Protein AF-A0A1R4AC16-F1 (afdb_monomer_lite)

Organism: Babesia microti (strain RI) (NCBI:txid1133968)

Radius of gyration: 24.35 Å; chains: 1; bounding box: 47×41×76 Å

Sequence (115 aa):
MYLAIIRAKTTPKLVESLAKFRECVSKLRVGRAKQRYAGWPPKDAIYIAKNNFGPLDRTMFVINRILPTGVTREPTLVICCGNTPVLMFNRHQFESFLSHLPWIKTQLSNQYKLI

Secondary structure (DSSP, 8-state):
--SSSS----PPPHHHHHHHHHHHHHHHHTSSS--SSTTSS-TT-EES-SS-SGGG---EEEEEEEPTTSS-EEEEEEEE-TTS-EEEEEHHHHHHHHHHHHHHHHHHHHHHTT-

Structure (mmCIF, N/CA/C/O backbone):
data_AF-A0A1R4AC16-F1
#
_entry.id   AF-A0A1R4AC16-F1
#
loop_
_atom_site.group_PDB
_atom_site.id
_atom_site.type_symbol
_atom_site.label_atom_id
_atom_site.label_alt_id
_atom_site.label_comp_id
_atom_site.label_asym_id
_atom_site.label_entity_id
_atom_site.label_seq_id
_atom_site.pdbx_PDB_ins_code
_atom_site.Cartn_x
_atom_site.Cartn_y
_atom_site.Cartn_z
_atom_site.occupancy
_atom_site.B_iso_or_equiv
_atom_site.auth_seq_id
_atom_site.auth_comp_id
_atom_site.auth_asym_id
_atom_site.auth_atom_id
_atom_site.pdbx_PDB_model_num
ATOM 1 N N . MET A 1 1 ? 5.978 25.521 -60.642 1.00 44.25 1 MET A N 1
ATOM 2 C CA . MET A 1 1 ? 5.592 25.726 -59.226 1.00 44.25 1 MET A CA 1
ATOM 3 C C . MET A 1 1 ? 4.060 25.756 -59.085 1.00 44.25 1 MET A C 1
ATOM 5 O O . MET A 1 1 ? 3.515 26.729 -58.601 1.00 44.25 1 MET A O 1
ATOM 9 N N . TYR A 1 2 ? 3.342 24.717 -59.540 1.00 37.94 2 TYR A N 1
ATOM 10 C CA . TYR A 1 2 ? 1.860 24.696 -59.525 1.00 37.94 2 TYR A CA 1
ATOM 11 C C . TYR A 1 2 ? 1.253 23.390 -58.978 1.00 37.94 2 TYR A C 1
ATOM 13 O O . TYR A 1 2 ? 0.040 23.244 -58.929 1.00 37.94 2 TYR A O 1
ATOM 21 N N . LEU A 1 3 ? 2.079 22.452 -58.497 1.00 44.53 3 LEU A N 1
ATOM 22 C CA . LEU A 1 3 ? 1.610 21.179 -57.924 1.00 44.53 3 LEU A CA 1
ATOM 23 C C . LEU A 1 3 ? 1.538 21.180 -56.385 1.00 44.53 3 LEU A C 1
ATOM 25 O O . LEU A 1 3 ? 1.119 20.194 -55.789 1.00 44.53 3 LEU A O 1
ATOM 29 N N . ALA A 1 4 ? 1.913 22.282 -55.726 1.00 48.75 4 ALA A N 1
ATOM 30 C CA . ALA A 1 4 ? 1.980 22.352 -54.263 1.00 48.75 4 ALA A CA 1
ATOM 31 C C . ALA A 1 4 ? 0.682 22.838 -53.582 1.00 48.75 4 ALA A C 1
ATOM 33 O O . ALA A 1 4 ? 0.574 22.741 -52.364 1.00 48.75 4 ALA A O 1
ATOM 34 N N . ILE A 1 5 ? -0.307 23.337 -54.336 1.00 47.69 5 ILE A N 1
ATOM 35 C CA . ILE A 1 5 ? -1.506 23.985 -53.760 1.00 47.69 5 ILE A CA 1
ATOM 36 C C . ILE A 1 5 ? -2.749 23.066 -53.775 1.00 47.69 5 ILE A C 1
ATOM 38 O O . ILE A 1 5 ? -3.678 23.270 -52.999 1.00 47.69 5 ILE A O 1
ATOM 42 N N . ILE A 1 6 ? -2.746 21.957 -54.527 1.00 45.28 6 ILE A N 1
ATOM 43 C CA . ILE A 1 6 ? -3.892 21.018 -54.619 1.00 45.28 6 ILE A CA 1
ATOM 44 C C . ILE A 1 6 ? -3.852 19.936 -53.514 1.00 45.28 6 ILE A C 1
ATOM 46 O O . ILE A 1 6 ? -4.303 18.808 -53.675 1.00 45.28 6 ILE A O 1
ATOM 50 N N . ARG A 1 7 ? -3.300 20.266 -52.345 1.00 45.38 7 ARG A N 1
ATOM 51 C CA . ARG A 1 7 ? -3.520 19.510 -51.099 1.00 45.38 7 ARG A CA 1
ATOM 52 C C . ARG A 1 7 ? -4.215 20.402 -50.080 1.00 45.38 7 ARG A C 1
ATOM 54 O O . ARG A 1 7 ? -3.826 20.465 -48.914 1.00 45.38 7 ARG A O 1
ATOM 61 N N . ALA A 1 8 ? -5.250 21.105 -50.540 1.00 44.53 8 ALA A N 1
ATOM 62 C CA . ALA A 1 8 ? -6.246 21.693 -49.665 1.00 44.53 8 ALA A CA 1
ATOM 63 C C . ALA A 1 8 ? -6.800 20.568 -48.780 1.00 44.53 8 ALA A C 1
ATOM 65 O O . ALA A 1 8 ? -7.514 19.677 -49.235 1.00 44.53 8 ALA A O 1
ATOM 66 N N . LYS A 1 9 ? -6.361 20.580 -47.520 1.00 52.53 9 LYS A N 1
ATOM 67 C CA . LYS A 1 9 ? -6.827 19.727 -46.433 1.00 52.53 9 LYS A CA 1
ATOM 68 C C . LYS A 1 9 ? -8.354 19.773 -46.407 1.00 52.53 9 LYS A C 1
ATOM 70 O O . LYS A 1 9 ? -8.926 20.741 -45.918 1.00 52.53 9 LYS A O 1
ATOM 75 N N . THR A 1 10 ? -9.011 18.727 -46.892 1.00 53.97 10 THR A N 1
ATOM 76 C CA . THR A 1 10 ? -10.405 18.455 -46.548 1.00 53.97 10 THR A CA 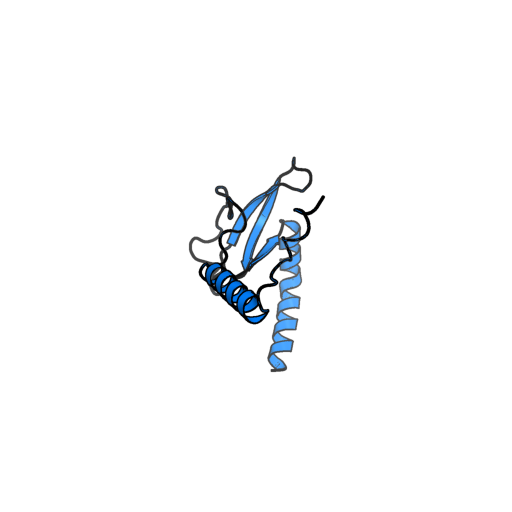1
ATOM 77 C C . THR A 1 10 ? -10.442 18.171 -45.053 1.00 53.97 10 THR A C 1
ATOM 79 O O . THR A 1 10 ? -10.075 17.085 -44.603 1.00 53.97 10 THR A O 1
ATOM 82 N N . THR A 1 11 ? -10.796 19.183 -44.268 1.00 59.12 11 THR A N 1
ATOM 83 C CA . THR A 1 11 ? -11.091 19.041 -42.848 1.00 59.12 11 THR A CA 1
ATOM 84 C C . THR A 1 11 ? -12.274 18.079 -42.711 1.00 59.12 11 THR A C 1
ATOM 86 O O . THR A 1 11 ? -13.349 18.371 -43.240 1.00 59.12 11 THR A O 1
ATOM 89 N N . PRO A 1 12 ? -12.119 16.916 -42.052 1.00 62.47 12 PRO A N 1
ATOM 90 C CA . PRO A 1 12 ? -13.263 16.054 -41.780 1.00 62.47 12 PRO A CA 1
ATOM 91 C C . PRO A 1 12 ? -14.285 16.844 -40.960 1.00 62.47 12 PRO A C 1
ATOM 93 O O . PRO A 1 12 ? -13.913 17.537 -40.006 1.00 62.47 12 PRO A O 1
ATOM 96 N N . LYS A 1 13 ? -15.571 16.766 -41.335 1.00 73.38 13 LYS A N 1
ATOM 97 C CA . LYS A 1 13 ? -16.651 17.450 -40.609 1.00 73.38 13 LYS A CA 1
ATOM 98 C C . LYS A 1 13 ? -16.553 17.060 -39.133 1.00 73.38 13 LYS A C 1
ATOM 100 O O . LYS A 1 13 ? -16.342 15.892 -38.813 1.00 73.38 13 LYS A O 1
ATOM 105 N N . LEU A 1 14 ? -16.692 18.029 -38.226 1.00 72.62 14 LEU A N 1
ATOM 106 C CA . LEU A 1 14 ? -16.508 17.848 -36.776 1.00 72.62 14 LEU A CA 1
ATOM 107 C C . LEU A 1 14 ? -17.224 16.598 -36.232 1.00 72.62 14 LEU A C 1
ATOM 109 O O . LEU A 1 14 ? -16.681 15.885 -35.394 1.00 72.62 14 LEU A O 1
ATOM 113 N N . VAL A 1 15 ? -18.409 16.300 -36.768 1.00 77.38 15 VAL A N 1
ATOM 114 C CA . VAL A 1 15 ? -19.217 15.123 -36.429 1.00 77.38 15 VAL A CA 1
ATOM 115 C C . VAL A 1 15 ? -18.486 13.806 -36.717 1.00 77.38 15 VAL A C 1
ATOM 117 O O . VAL A 1 15 ? -18.481 12.918 -35.869 1.00 77.38 15 VAL A O 1
ATOM 120 N N . GLU A 1 16 ? -17.811 13.686 -37.860 1.00 81.88 16 GLU A N 1
ATOM 121 C CA . GLU A 1 16 ? -17.037 12.492 -38.228 1.00 81.88 16 GLU A CA 1
ATOM 122 C C . GLU A 1 16 ? -15.797 12.337 -37.347 1.00 81.88 16 GLU A C 1
ATOM 124 O O . GLU A 1 16 ? -15.469 11.233 -36.910 1.00 81.88 16 GLU A O 1
ATOM 129 N N . SER A 1 17 ? -15.132 13.451 -37.032 1.00 81.56 17 SER A N 1
ATOM 130 C CA . SER A 1 17 ? -13.988 13.464 -36.114 1.00 81.56 17 SER A CA 1
ATOM 131 C C . SER A 1 17 ? -14.398 13.053 -34.697 1.00 81.56 17 SER A C 1
ATOM 133 O O . SER A 1 17 ? -13.709 12.259 -34.059 1.00 81.56 17 SER A O 1
ATOM 135 N N . LEU A 1 18 ? -15.551 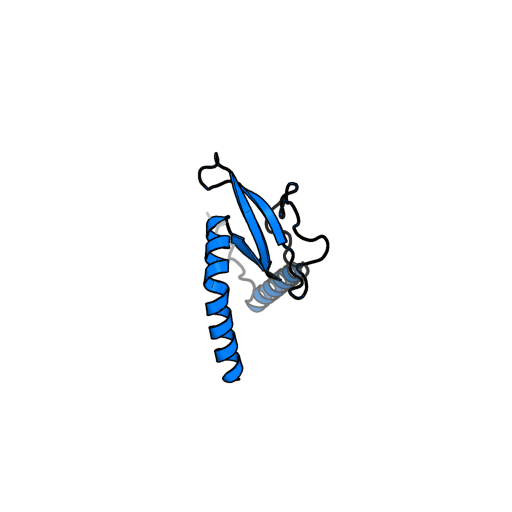13.530 -34.218 1.00 80.19 18 LEU A N 1
ATOM 136 C CA . LEU A 1 18 ? -16.104 13.160 -32.915 1.00 80.19 18 LEU A CA 1
ATOM 137 C C . LEU A 1 18 ? -16.582 11.704 -32.880 1.00 80.19 18 LEU A C 1
ATOM 139 O O . LEU A 1 18 ? -16.389 11.033 -31.867 1.00 80.19 18 LEU A O 1
ATOM 143 N N . ALA A 1 19 ? -17.163 11.195 -33.968 1.00 84.50 19 ALA A N 1
ATOM 144 C CA . ALA A 1 19 ? -17.552 9.792 -34.084 1.00 84.50 19 ALA A CA 1
ATOM 145 C C . ALA A 1 19 ? -16.324 8.870 -34.034 1.00 84.50 19 ALA A C 1
ATOM 147 O O . ALA A 1 19 ? -16.284 7.957 -33.209 1.00 84.50 19 ALA A O 1
ATOM 148 N N . LYS A 1 20 ? -15.276 9.179 -34.813 1.00 82.50 20 LYS A N 1
ATOM 149 C CA . LYS A 1 20 ? -13.989 8.463 -34.763 1.00 82.50 20 LYS A CA 1
ATOM 150 C C . LYS A 1 20 ? -13.346 8.537 -33.382 1.00 82.50 20 LYS A C 1
ATOM 152 O O . LYS A 1 20 ? -12.847 7.534 -32.885 1.00 82.50 20 LYS A O 1
ATOM 157 N N . PHE A 1 21 ? -13.385 9.697 -32.728 1.00 79.00 21 PHE A N 1
ATOM 158 C CA . PHE A 1 21 ? -12.872 9.837 -31.368 1.00 79.00 21 PHE A CA 1
ATOM 159 C C . PHE A 1 21 ? -13.635 8.949 -30.379 1.00 79.00 21 PHE A C 1
ATOM 161 O O . PHE A 1 21 ? -13.014 8.224 -29.605 1.00 79.00 21 PHE A O 1
ATOM 168 N N . ARG A 1 22 ? -14.974 8.947 -30.427 1.00 80.94 22 ARG A N 1
ATOM 169 C CA . ARG A 1 22 ? -15.811 8.089 -29.572 1.00 80.94 22 ARG A CA 1
ATOM 170 C C . ARG A 1 22 ? -15.547 6.606 -29.812 1.00 80.94 22 ARG A C 1
ATOM 172 O O . ARG A 1 22 ? -15.484 5.855 -28.845 1.00 80.94 22 ARG A O 1
ATOM 179 N N . GLU A 1 23 ? -15.347 6.204 -31.062 1.00 83.31 23 GLU A N 1
ATOM 180 C CA . GLU A 1 23 ? -14.994 4.832 -31.434 1.00 83.31 23 GLU A CA 1
ATOM 181 C C . GLU A 1 23 ? -13.593 4.437 -30.929 1.00 83.31 23 GLU A C 1
ATOM 183 O O . GLU A 1 23 ? -13.401 3.356 -30.375 1.00 83.31 23 GLU A O 1
ATOM 188 N N . CYS A 1 24 ? -12.602 5.325 -31.044 1.00 73.94 24 CYS A N 1
ATOM 189 C CA . CYS A 1 24 ? -11.273 5.104 -30.474 1.00 73.94 24 CYS A CA 1
ATOM 190 C C . CYS A 1 24 ? -11.329 4.994 -28.942 1.00 73.94 24 CYS A C 1
ATOM 192 O O . CYS A 1 24 ? -10.734 4.087 -28.361 1.00 73.94 24 CYS A O 1
ATOM 194 N N . VAL A 1 25 ? -12.076 5.878 -28.275 1.00 69.50 25 VAL A N 1
ATOM 195 C CA . VAL A 1 25 ? -12.250 5.852 -26.815 1.00 69.50 25 VAL A CA 1
ATOM 196 C C . VAL A 1 25 ? -13.019 4.609 -26.363 1.00 69.50 25 VAL A C 1
ATOM 198 O O . VAL A 1 25 ? -12.667 4.030 -25.335 1.00 69.50 25 VAL A O 1
ATOM 201 N N . SER A 1 26 ? -14.030 4.155 -27.110 1.00 65.38 26 SER A N 1
ATOM 202 C CA . SER A 1 26 ? -14.771 2.938 -26.766 1.00 65.38 26 SER A CA 1
ATOM 203 C C . SER A 1 26 ? -13.882 1.699 -26.874 1.00 65.38 26 SER A C 1
ATOM 205 O O . SER A 1 26 ? -13.875 0.900 -25.942 1.00 65.38 26 SER A O 1
ATOM 207 N N . LYS A 1 27 ? -13.034 1.600 -27.909 1.00 64.19 27 LYS A N 1
ATOM 208 C CA . LYS A 1 27 ? -12.015 0.540 -28.056 1.00 64.19 27 LYS A CA 1
ATOM 209 C C . LYS A 1 27 ? -10.946 0.576 -26.955 1.00 64.19 27 LYS A C 1
ATOM 211 O O . LYS A 1 27 ? -10.473 -0.476 -26.531 1.00 64.19 27 LYS A O 1
ATOM 216 N N . LEU A 1 28 ? -10.591 1.760 -26.447 1.00 57.62 28 LEU A N 1
ATOM 217 C CA . LEU A 1 28 ? -9.671 1.918 -25.310 1.00 57.62 28 LEU A CA 1
ATOM 218 C C . LEU A 1 28 ? -10.310 1.546 -23.958 1.00 57.62 28 LEU A C 1
ATOM 220 O O . LEU A 1 28 ? -9.601 1.112 -23.052 1.00 57.62 28 LEU A O 1
ATOM 224 N N . ARG A 1 29 ? -11.636 1.689 -23.812 1.00 47.91 29 ARG A N 1
ATOM 225 C CA . ARG A 1 29 ? -12.375 1.429 -22.560 1.00 47.91 29 ARG A CA 1
ATOM 226 C C . ARG A 1 29 ? -12.662 -0.051 -22.270 1.00 47.91 29 ARG A C 1
ATOM 228 O O . ARG A 1 29 ? -13.030 -0.359 -21.142 1.00 47.91 29 ARG A O 1
ATOM 235 N N . VAL A 1 30 ? -12.471 -0.968 -23.224 1.00 47.50 30 VAL A N 1
ATOM 236 C CA . VAL A 1 30 ? -12.792 -2.408 -23.040 1.00 47.50 30 VAL A CA 1
ATOM 237 C C . VAL A 1 30 ? -11.746 -3.164 -22.198 1.00 47.50 30 VAL A C 1
AT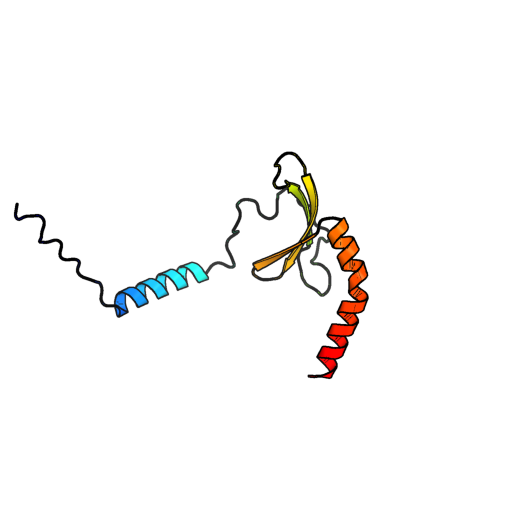OM 239 O O . VAL A 1 30 ? -11.963 -4.302 -21.798 1.00 47.50 30 VAL A O 1
ATOM 242 N N . GLY A 1 31 ? -10.615 -2.545 -21.856 1.00 44.62 31 GLY A N 1
ATOM 243 C CA . GLY A 1 31 ? -9.644 -3.133 -20.936 1.00 44.62 31 GLY A CA 1
ATOM 244 C C . GLY A 1 31 ? -9.671 -2.427 -19.589 1.00 44.62 31 GLY A C 1
ATOM 245 O O . GLY A 1 31 ? -9.210 -1.290 -19.507 1.00 44.62 31 GLY A O 1
ATOM 246 N N . ARG A 1 32 ? -10.125 -3.110 -18.525 1.00 46.56 32 ARG A N 1
ATOM 247 C CA . ARG A 1 32 ? -9.705 -2.813 -17.139 1.00 46.56 32 ARG A CA 1
ATOM 248 C C . ARG A 1 32 ? -8.228 -2.441 -17.184 1.00 46.56 32 ARG A C 1
ATOM 250 O O . ARG A 1 32 ? -7.465 -3.249 -17.706 1.00 46.56 32 ARG A O 1
ATOM 257 N N . ALA A 1 33 ? -7.889 -1.222 -16.756 1.00 43.28 33 ALA A N 1
ATOM 258 C CA . ALA A 1 33 ? -6.562 -0.608 -16.814 1.00 43.28 33 ALA A CA 1
ATOM 259 C C . ALA A 1 33 ? -5.450 -1.614 -17.169 1.00 43.28 33 ALA A C 1
ATOM 261 O O . ALA A 1 33 ? -4.914 -2.291 -16.292 1.00 43.28 33 ALA A O 1
ATOM 262 N N . LYS A 1 34 ? -5.159 -1.762 -18.474 1.00 42.84 34 LYS A N 1
ATOM 263 C CA . LYS A 1 34 ? -4.039 -2.588 -18.943 1.00 42.84 34 LYS A CA 1
ATOM 264 C C . LYS A 1 34 ? -2.808 -2.164 -18.148 1.00 42.84 34 LYS A C 1
ATOM 266 O O . LYS A 1 34 ? -2.591 -0.959 -18.006 1.00 42.84 34 LYS A O 1
ATOM 271 N N . GLN A 1 35 ? -2.074 -3.141 -17.604 1.00 44.91 35 GLN A N 1
ATOM 272 C CA . GLN A 1 35 ? -0.889 -2.935 -16.768 1.00 44.91 35 GLN A CA 1
ATOM 273 C C . GLN A 1 35 ? -0.064 -1.759 -17.307 1.00 44.91 35 GLN A C 1
ATOM 275 O O . GLN A 1 35 ? 0.560 -1.862 -18.359 1.00 44.91 35 GLN A O 1
ATOM 280 N N . ARG A 1 36 ? -0.116 -0.611 -16.613 1.00 40.94 36 ARG A N 1
ATOM 281 C CA . ARG A 1 36 ? 0.575 0.625 -17.033 1.00 40.94 36 ARG A CA 1
ATOM 282 C C . ARG A 1 36 ? 2.098 0.496 -16.979 1.00 40.94 36 ARG A C 1
ATOM 284 O O . ARG A 1 36 ? 2.797 1.354 -17.501 1.00 40.94 36 ARG A O 1
ATOM 291 N N . TYR A 1 37 ? 2.593 -0.576 -16.372 1.00 47.53 37 TYR A N 1
ATOM 292 C CA . TYR A 1 37 ? 4.003 -0.869 -16.206 1.00 47.53 37 TYR A CA 1
ATOM 293 C C . TYR A 1 37 ? 4.227 -2.318 -16.627 1.00 47.53 37 TYR A C 1
ATOM 295 O O . TYR A 1 37 ? 3.587 -3.224 -16.088 1.00 47.53 37 TYR A O 1
ATOM 303 N N . ALA A 1 38 ? 5.122 -2.549 -17.587 1.00 43.66 38 ALA A N 1
ATOM 304 C CA . ALA A 1 38 ? 5.618 -3.893 -17.839 1.00 43.66 38 ALA A CA 1
ATOM 305 C C . ALA A 1 38 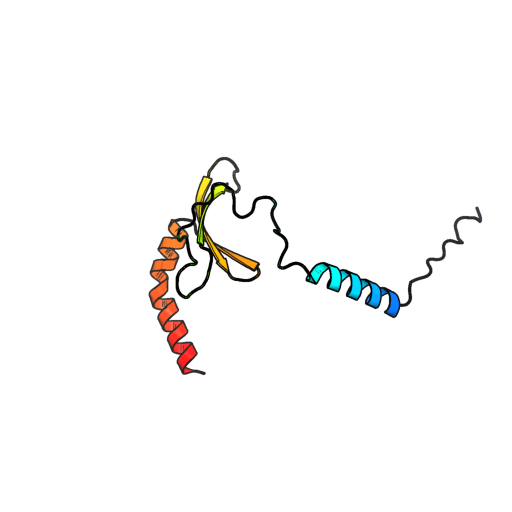? 6.259 -4.411 -16.537 1.00 43.66 38 ALA A C 1
ATOM 307 O O . ALA A 1 38 ? 7.197 -3.800 -16.033 1.00 43.66 38 ALA A O 1
ATOM 308 N N . GLY A 1 39 ? 5.721 -5.492 -15.962 1.00 64.44 39 GLY A N 1
ATOM 309 C CA . GLY A 1 39 ? 6.253 -6.081 -14.727 1.00 64.44 39 GLY A CA 1
ATOM 310 C C . GLY A 1 39 ? 5.721 -5.491 -13.415 1.00 64.44 39 GLY A C 1
ATOM 311 O O . GLY A 1 39 ? 6.437 -5.535 -12.419 1.00 64.44 39 GLY A O 1
ATOM 312 N N . TRP A 1 40 ? 4.495 -4.951 -13.389 1.00 71.12 40 TRP A N 1
ATOM 313 C CA . TRP A 1 40 ? 3.813 -4.577 -12.141 1.00 71.12 40 TRP A CA 1
ATOM 314 C C . TRP A 1 40 ? 2.635 -5.512 -11.809 1.00 71.12 40 TRP A C 1
ATOM 316 O O . TRP A 1 40 ? 1.758 -5.694 -12.657 1.00 71.12 40 TRP A O 1
ATOM 326 N N . PRO A 1 41 ? 2.535 -6.030 -10.573 1.00 78.12 41 PRO A N 1
ATOM 327 C CA . PRO A 1 41 ? 3.541 -5.947 -9.513 1.00 78.12 41 PRO A CA 1
ATOM 328 C C . PRO A 1 41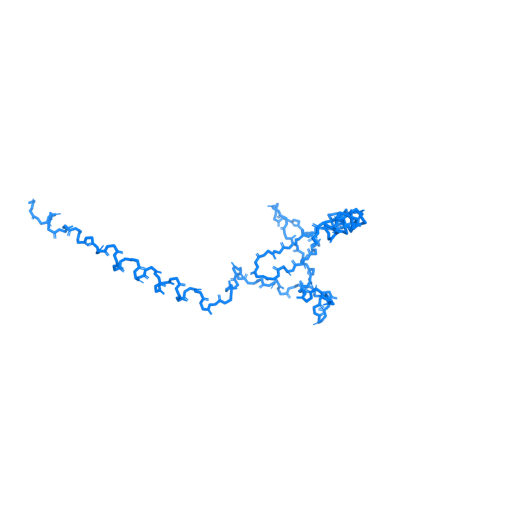 ? 4.838 -6.697 -9.891 1.00 78.12 41 PRO A C 1
ATOM 330 O O . PRO A 1 41 ? 4.789 -7.603 -10.728 1.00 78.12 41 PRO A O 1
ATOM 333 N N . PRO A 1 42 ? 5.993 -6.319 -9.312 1.00 81.69 42 PRO A N 1
ATOM 334 C CA . PRO A 1 42 ? 7.266 -6.996 -9.555 1.00 81.69 42 PRO A CA 1
ATOM 335 C C . PRO A 1 42 ? 7.205 -8.495 -9.243 1.00 81.69 42 PRO A C 1
ATOM 337 O O . PRO A 1 42 ? 6.475 -8.926 -8.351 1.00 81.69 42 PRO A O 1
ATOM 340 N N . LYS A 1 43 ? 7.991 -9.306 -9.964 1.00 82.50 43 LYS A N 1
ATOM 341 C CA . LYS A 1 43 ? 8.032 -10.770 -9.766 1.00 82.50 43 LYS A CA 1
ATOM 342 C C . LYS A 1 43 ? 8.549 -11.171 -8.382 1.00 82.50 43 LYS A C 1
ATOM 344 O O . LYS A 1 43 ? 8.195 -12.234 -7.890 1.00 82.50 43 LYS A O 1
ATOM 349 N N . ASP A 1 44 ? 9.382 -10.332 -7.782 1.00 85.12 44 ASP A N 1
ATOM 350 C CA . ASP A 1 44 ? 9.953 -10.481 -6.444 1.00 85.12 44 ASP A CA 1
ATOM 351 C C . ASP A 1 44 ? 9.060 -9.891 -5.337 1.00 85.12 44 ASP A C 1
ATOM 353 O O . ASP A 1 44 ? 9.484 -9.800 -4.186 1.00 85.12 44 ASP A O 1
ATOM 357 N N . ALA A 1 45 ? 7.825 -9.490 -5.658 1.00 88.50 45 ALA A N 1
ATOM 358 C CA . ALA A 1 45 ? 6.874 -9.006 -4.667 1.00 88.50 45 ALA A CA 1
ATOM 359 C C . ALA A 1 45 ? 6.473 -10.107 -3.672 1.00 88.50 45 ALA A C 1
ATOM 361 O O . ALA A 1 45 ? 6.080 -11.212 -4.054 1.00 88.50 45 ALA A O 1
ATOM 362 N N . ILE A 1 46 ? 6.493 -9.768 -2.382 1.00 89.44 46 ILE A N 1
ATOM 363 C CA . ILE A 1 46 ? 6.066 -10.652 -1.294 1.00 89.44 46 ILE A CA 1
ATOM 364 C C . ILE A 1 46 ? 4.657 -10.247 -0.864 1.00 89.44 46 ILE A C 1
ATOM 366 O O . ILE A 1 46 ? 4.460 -9.197 -0.253 1.00 89.44 46 ILE A O 1
ATOM 370 N N . TYR A 1 47 ? 3.660 -11.070 -1.179 1.00 86.81 47 TYR A N 1
ATOM 371 C CA . TYR A 1 47 ? 2.268 -10.811 -0.805 1.00 86.81 47 TYR A CA 1
ATOM 372 C C . TYR A 1 47 ? 2.042 -11.083 0.683 1.00 86.81 47 TYR A C 1
ATOM 374 O O . TYR A 1 47 ? 2.361 -12.161 1.178 1.00 86.81 47 TYR A O 1
ATOM 382 N N . ILE A 1 48 ? 1.468 -10.106 1.390 1.00 81.56 48 ILE A N 1
ATOM 383 C CA . ILE A 1 48 ? 1.274 -10.171 2.851 1.00 81.56 48 ILE A CA 1
ATOM 384 C C . ILE A 1 48 ? 0.079 -11.064 3.222 1.00 81.56 48 ILE A C 1
ATOM 386 O O . ILE A 1 48 ? 0.025 -11.604 4.323 1.00 81.56 48 ILE A O 1
ATOM 390 N N . ALA A 1 49 ? -0.859 -11.282 2.297 1.00 67.12 49 ALA A N 1
ATOM 391 C CA . ALA A 1 49 ? -1.971 -12.207 2.482 1.00 67.12 49 ALA A CA 1
ATOM 392 C C . ALA A 1 49 ? -2.310 -12.912 1.160 1.00 67.12 49 ALA A C 1
ATOM 394 O O . ALA A 1 49 ? -2.392 -12.267 0.115 1.00 67.12 49 ALA A O 1
ATOM 395 N N . LYS A 1 50 ? -2.515 -14.238 1.210 1.00 58.88 50 LYS A N 1
ATOM 396 C CA . LYS A 1 50 ? -2.920 -15.050 0.042 1.00 58.88 50 LYS A CA 1
ATOM 397 C C . LYS A 1 50 ? -4.325 -14.701 -0.465 1.00 58.88 50 LYS A C 1
ATOM 399 O O . LYS A 1 50 ? -4.582 -14.856 -1.650 1.00 58.88 50 LYS A O 1
ATOM 404 N N . ASN A 1 51 ? -5.183 -14.187 0.417 1.00 53.84 51 ASN A N 1
ATOM 405 C CA . ASN A 1 51 ? -6.498 -13.638 0.108 1.00 53.84 51 ASN A CA 1
ATOM 406 C C . ASN A 1 51 ? -6.519 -12.207 0.650 1.00 53.84 51 ASN A C 1
ATOM 408 O O . ASN A 1 51 ? -6.093 -12.001 1.783 1.00 53.84 51 ASN A O 1
ATOM 412 N N . ASN A 1 52 ? -6.936 -11.255 -0.186 1.00 58.06 52 ASN A N 1
ATOM 413 C CA . ASN A 1 52 ? -6.972 -9.805 0.029 1.00 58.06 52 ASN A CA 1
ATOM 414 C C . ASN A 1 52 ? -7.152 -9.367 1.490 1.00 58.06 52 ASN A C 1
ATOM 416 O O . ASN A 1 52 ? -7.863 -10.022 2.240 1.00 58.06 52 ASN A O 1
ATOM 420 N N . PHE A 1 53 ? -6.529 -8.247 1.874 1.00 64.44 53 PHE A N 1
ATOM 421 C CA . PHE A 1 53 ? -6.459 -7.709 3.239 1.00 64.44 53 PHE A CA 1
ATOM 422 C C . PHE A 1 53 ? -7.848 -7.564 3.904 1.00 64.44 53 PHE A C 1
ATOM 424 O O . PHE A 1 53 ? -8.459 -6.493 3.899 1.00 64.44 53 PHE A O 1
ATOM 431 N N . GLY A 1 54 ? -8.344 -8.683 4.442 1.00 63.50 54 GLY A N 1
ATOM 432 C CA . GLY A 1 54 ? -9.675 -8.899 4.999 1.00 63.50 54 GLY A CA 1
ATOM 433 C C . GLY A 1 54 ? -10.794 -8.065 4.347 1.00 63.50 54 GLY A C 1
ATOM 434 O O . GLY A 1 54 ? -10.954 -8.085 3.125 1.00 63.50 54 GLY A O 1
ATOM 435 N N . PRO A 1 55 ? -11.570 -7.309 5.145 1.00 61.06 55 PRO A N 1
ATOM 436 C CA . PRO A 1 55 ? -12.771 -6.595 4.701 1.00 61.06 55 PRO A CA 1
ATOM 437 C C . PRO A 1 55 ? -12.508 -5.456 3.705 1.00 61.06 55 PRO A C 1
ATOM 439 O O . PRO A 1 55 ? -13.457 -4.899 3.160 1.00 61.06 55 PRO A O 1
ATOM 442 N N . LEU A 1 56 ? -11.245 -5.083 3.463 1.00 67.00 56 LEU A N 1
ATOM 443 C CA . LEU A 1 56 ? -10.914 -4.052 2.479 1.00 67.00 56 LEU A CA 1
ATOM 444 C C . LEU A 1 56 ? -10.901 -4.598 1.050 1.00 67.00 56 LEU A C 1
ATOM 446 O O . LEU A 1 56 ? -10.953 -3.802 0.114 1.00 67.00 56 LEU A O 1
ATOM 450 N N . ASP A 1 57 ? -10.806 -5.921 0.877 1.00 73.38 57 ASP A N 1
ATOM 451 C CA . ASP A 1 57 ? -10.667 -6.577 -0.426 1.00 73.38 57 ASP A CA 1
ATOM 452 C C . ASP A 1 57 ? -9.606 -5.879 -1.304 1.00 73.38 57 ASP A C 1
ATOM 454 O O . ASP A 1 57 ? -9.830 -5.519 -2.463 1.00 73.38 57 ASP A O 1
ATOM 458 N N . ARG A 1 58 ? -8.455 -5.555 -0.692 1.00 80.88 58 ARG A N 1
ATOM 459 C CA . ARG A 1 58 ? -7.306 -4.926 -1.358 1.00 80.88 58 ARG A CA 1
ATOM 460 C C . ARG A 1 58 ? -6.092 -5.835 -1.336 1.00 80.88 58 ARG A C 1
ATOM 462 O O . ARG A 1 58 ? -5.782 -6.475 -0.330 1.00 80.88 58 ARG A O 1
ATOM 469 N N . THR A 1 59 ? -5.376 -5.838 -2.451 1.00 83.44 59 THR A N 1
ATOM 470 C CA . THR A 1 59 ? -4.097 -6.527 -2.580 1.00 83.44 59 THR A CA 1
ATOM 471 C C . THR A 1 59 ? -3.008 -5.716 -1.886 1.00 83.44 59 THR A C 1
ATOM 473 O O . THR A 1 59 ? -2.869 -4.514 -2.131 1.00 83.44 59 THR A O 1
ATOM 476 N N . MET A 1 60 ? -2.235 -6.386 -1.033 1.00 86.81 60 MET A N 1
ATOM 477 C CA . MET A 1 60 ? -1.096 -5.804 -0.329 1.00 86.81 60 MET A CA 1
ATOM 478 C C . MET A 1 60 ? 0.132 -6.689 -0.475 1.00 86.81 60 MET A C 1
ATOM 480 O O . MET A 1 60 ? 0.068 -7.906 -0.286 1.00 86.81 60 MET A O 1
ATOM 484 N N . PHE A 1 61 ? 1.255 -6.066 -0.801 1.00 88.75 61 PHE A N 1
ATOM 485 C CA . PHE A 1 61 ? 2.527 -6.750 -0.979 1.00 88.75 61 PHE A CA 1
ATOM 486 C C . PHE A 1 61 ? 3.691 -5.828 -0.630 1.00 88.75 61 PHE A C 1
ATOM 488 O O . PHE A 1 61 ? 3.545 -4.608 -0.575 1.00 88.75 61 PHE A O 1
ATOM 495 N N . VAL A 1 62 ? 4.850 -6.421 -0.377 1.00 91.31 62 VAL A N 1
ATOM 496 C CA . VAL A 1 62 ? 6.108 -5.718 -0.133 1.00 91.31 62 VAL A CA 1
ATOM 497 C C . VAL A 1 62 ? 6.997 -5.864 -1.355 1.00 91.31 62 VAL A C 1
ATOM 499 O O . VAL A 1 62 ? 7.095 -6.949 -1.928 1.00 91.31 62 VAL A O 1
ATOM 502 N N . ILE A 1 63 ? 7.657 -4.774 -1.735 1.00 91.81 63 ILE A N 1
ATOM 503 C CA . ILE A 1 63 ? 8.699 -4.759 -2.767 1.00 91.81 63 ILE A CA 1
ATOM 504 C C . ILE A 1 63 ? 9.960 -4.094 -2.233 1.00 91.81 63 ILE A C 1
ATOM 506 O O . ILE A 1 63 ? 9.894 -3.251 -1.339 1.00 91.81 63 ILE A O 1
ATOM 510 N N . ASN A 1 64 ? 11.098 -4.405 -2.844 1.00 89.25 64 ASN A N 1
ATOM 511 C CA . ASN A 1 64 ? 12.320 -3.628 -2.673 1.00 89.25 64 ASN A CA 1
ATOM 512 C C . ASN A 1 64 ? 12.365 -2.534 -3.742 1.00 89.25 64 ASN A C 1
ATOM 514 O O . ASN A 1 64 ? 12.839 -2.750 -4.858 1.00 89.25 64 ASN A O 1
ATOM 518 N N . ARG A 1 65 ? 11.832 -1.357 -3.410 1.00 86.31 65 ARG A N 1
ATOM 519 C CA . ARG A 1 65 ? 11.754 -0.220 -4.328 1.00 86.31 65 ARG A CA 1
ATOM 520 C C . ARG A 1 65 ? 13.143 0.371 -4.538 1.00 86.31 65 ARG A C 1
ATOM 522 O O . ARG A 1 65 ? 13.832 0.683 -3.573 1.00 86.31 65 ARG A O 1
ATOM 529 N N . ILE A 1 66 ? 13.539 0.551 -5.794 1.00 81.12 66 ILE A N 1
ATOM 530 C CA . ILE A 1 66 ? 14.761 1.281 -6.142 1.00 81.12 66 ILE A CA 1
ATOM 531 C C . ILE A 1 66 ? 14.507 2.773 -5.901 1.00 81.12 66 ILE A C 1
ATOM 533 O O . ILE A 1 66 ? 13.522 3.326 -6.393 1.00 81.12 66 ILE A O 1
ATOM 537 N N . LEU A 1 67 ? 15.375 3.410 -5.119 1.00 77.38 67 LEU A N 1
ATOM 538 C CA . LEU A 1 67 ? 15.310 4.844 -4.848 1.00 77.38 67 LEU A CA 1
ATOM 539 C C . LEU A 1 67 ? 15.739 5.665 -6.079 1.00 77.38 67 LEU A C 1
ATOM 541 O O . LEU A 1 67 ? 16.393 5.126 -6.970 1.00 77.38 67 LEU A O 1
ATOM 545 N N . PRO A 1 68 ? 15.428 6.976 -6.144 1.00 72.94 68 PRO A N 1
ATOM 546 C CA . PRO A 1 68 ? 15.795 7.825 -7.285 1.00 72.94 68 PRO A CA 1
ATOM 547 C C . PRO A 1 68 ? 17.294 7.831 -7.616 1.00 72.94 68 PRO A C 1
ATOM 549 O O . PRO A 1 68 ? 17.679 8.069 -8.754 1.00 72.94 68 PRO A O 1
ATOM 552 N N . THR A 1 69 ? 18.139 7.538 -6.626 1.00 73.44 69 THR A N 1
ATOM 553 C CA . THR A 1 69 ? 19.594 7.405 -6.769 1.00 73.44 69 THR A CA 1
ATOM 554 C C . THR A 1 69 ? 20.022 6.142 -7.523 1.00 73.44 69 THR A C 1
ATOM 556 O O . THR A 1 69 ? 21.188 6.021 -7.882 1.00 73.44 69 THR A O 1
ATOM 559 N N . GLY A 1 70 ? 19.126 5.175 -7.745 1.00 70.56 70 GLY A N 1
ATOM 560 C CA . GLY A 1 70 ? 19.364 3.954 -8.525 1.00 70.56 70 GLY A CA 1
ATOM 561 C C . GLY A 1 70 ? 20.194 2.870 -7.826 1.00 70.56 70 GLY A C 1
ATOM 562 O O . GLY A 1 70 ? 20.083 1.698 -8.178 1.00 70.56 70 GLY A O 1
ATOM 563 N N . VAL A 1 71 ? 20.996 3.236 -6.824 1.00 72.06 71 VAL A N 1
ATOM 564 C CA . VAL A 1 71 ? 21.922 2.328 -6.122 1.00 72.06 71 VAL A CA 1
ATOM 565 C C . VAL A 1 71 ? 21.253 1.635 -4.938 1.00 72.06 71 VAL A C 1
ATOM 567 O O . VAL A 1 71 ? 21.481 0.455 -4.679 1.00 72.06 71 VAL A O 1
ATOM 570 N N . THR A 1 72 ? 20.419 2.365 -4.204 1.00 78.06 72 THR A N 1
ATOM 571 C CA . THR A 1 72 ? 19.826 1.894 -2.955 1.00 78.06 72 THR A CA 1
ATOM 572 C C . THR A 1 72 ? 18.414 1.369 -3.177 1.00 78.06 72 THR A C 1
ATOM 574 O O . THR A 1 72 ? 17.631 1.904 -3.968 1.00 78.06 72 THR A O 1
ATOM 577 N N . ARG A 1 73 ? 18.086 0.293 -2.461 1.00 83.50 73 ARG A N 1
ATOM 578 C CA . ARG A 1 73 ? 16.746 -0.292 -2.430 1.00 83.50 73 ARG A CA 1
ATOM 579 C C . ARG A 1 73 ? 16.167 -0.154 -1.035 1.00 83.50 73 ARG A C 1
ATOM 581 O O . ARG A 1 73 ? 16.882 -0.358 -0.058 1.00 83.50 73 ARG A O 1
ATOM 588 N N . GLU A 1 74 ? 14.881 0.154 -0.955 1.00 88.50 74 GLU A N 1
ATOM 589 C CA . GLU A 1 74 ? 14.157 0.232 0.310 1.00 88.50 74 GLU A CA 1
ATOM 590 C C . GLU A 1 74 ? 12.949 -0.721 0.323 1.00 88.50 74 GLU A C 1
ATOM 592 O O . GLU A 1 74 ? 12.177 -0.766 -0.647 1.00 88.50 74 GLU A O 1
ATOM 597 N N . PRO A 1 75 ? 12.737 -1.469 1.419 1.00 90.94 75 PRO A N 1
ATOM 598 C CA . PRO A 1 75 ? 11.503 -2.210 1.622 1.00 90.94 75 PRO A CA 1
ATOM 599 C C . PRO A 1 75 ? 10.315 -1.247 1.666 1.00 90.94 75 PRO A C 1
ATOM 601 O O . PRO A 1 75 ? 10.257 -0.334 2.492 1.00 90.94 75 PRO A O 1
ATOM 604 N N . THR A 1 76 ? 9.370 -1.453 0.758 1.00 92.62 76 THR A N 1
ATOM 605 C CA . THR A 1 76 ? 8.194 -0.604 0.581 1.00 92.62 76 THR A CA 1
ATOM 606 C C . THR A 1 76 ? 6.940 -1.459 0.636 1.00 92.62 76 THR A C 1
ATOM 608 O O . THR A 1 76 ? 6.775 -2.386 -0.159 1.00 92.62 76 THR A O 1
ATOM 611 N N . LEU A 1 77 ? 6.046 -1.124 1.563 1.00 92.00 77 LEU A N 1
ATOM 612 C CA . LEU A 1 77 ? 4.695 -1.659 1.612 1.00 92.00 77 LEU A CA 1
ATOM 613 C C . LEU A 1 77 ? 3.859 -1.014 0.514 1.00 92.00 77 LEU A C 1
ATOM 615 O O . LEU A 1 77 ? 3.821 0.208 0.390 1.00 92.00 77 LEU A O 1
ATOM 619 N N . VAL A 1 78 ? 3.145 -1.842 -0.236 1.00 89.75 78 VAL A N 1
ATOM 620 C CA . VAL A 1 78 ? 2.297 -1.427 -1.342 1.00 89.75 78 VAL A CA 1
ATOM 621 C C . VAL A 1 78 ? 0.858 -1.851 -1.071 1.00 89.75 78 VAL A C 1
ATOM 623 O O . VAL A 1 78 ? 0.591 -3.026 -0.825 1.00 89.75 78 VAL A O 1
ATOM 626 N N . ILE A 1 79 ? -0.071 -0.896 -1.142 1.00 88.56 79 ILE A N 1
ATOM 627 C CA . ILE A 1 79 ? -1.515 -1.118 -1.014 1.00 88.56 79 ILE A CA 1
ATOM 628 C C . ILE A 1 79 ? -2.184 -0.709 -2.324 1.00 88.56 79 ILE A C 1
ATOM 630 O O . ILE A 1 79 ? -2.194 0.469 -2.686 1.00 88.56 79 ILE A O 1
ATOM 634 N N . CYS A 1 80 ? -2.759 -1.673 -3.040 1.00 82.62 80 CYS A N 1
ATOM 635 C CA . CYS A 1 80 ? -3.514 -1.400 -4.260 1.00 82.62 80 CYS A CA 1
ATOM 636 C C . CYS A 1 80 ? -4.890 -0.833 -3.907 1.00 82.62 80 CYS A C 1
ATOM 638 O O . CYS A 1 80 ? -5.699 -1.522 -3.291 1.00 82.62 80 CYS A O 1
ATOM 640 N N . CYS A 1 81 ? -5.192 0.396 -4.325 1.00 77.81 81 CYS A N 1
ATOM 641 C CA . CYS A 1 81 ? -6.480 1.036 -4.083 1.00 77.81 81 CYS A CA 1
ATOM 642 C C . CYS A 1 81 ? -7.376 0.909 -5.325 1.00 77.81 81 CYS A C 1
ATOM 644 O O . CYS A 1 81 ? -7.384 1.782 -6.190 1.00 77.81 81 CYS A O 1
ATOM 646 N N . GLY A 1 82 ? -8.163 -0.168 -5.410 1.00 71.25 82 GLY A N 1
ATOM 647 C CA . GLY A 1 82 ? -9.190 -0.335 -6.446 1.00 71.25 82 GLY A CA 1
ATOM 648 C C . GLY A 1 82 ? -8.672 -0.072 -7.867 1.00 71.25 82 GLY A C 1
ATOM 649 O O . GLY A 1 82 ? -7.726 -0.714 -8.313 1.00 71.25 82 GLY A O 1
ATOM 650 N N . ASN A 1 83 ? -9.293 0.870 -8.584 1.00 58.66 83 ASN A N 1
ATOM 651 C CA . ASN A 1 83 ? -9.060 1.017 -10.019 1.00 58.66 83 ASN A CA 1
ATOM 652 C C . ASN A 1 83 ? -7.742 1.688 -10.429 1.00 58.66 83 ASN A C 1
ATOM 654 O O . ASN A 1 83 ? -7.332 1.407 -11.550 1.00 58.66 83 ASN A O 1
ATOM 658 N N . THR A 1 84 ? -7.076 2.542 -9.626 1.00 62.19 84 THR A N 1
ATOM 659 C CA . THR A 1 84 ? -5.859 3.225 -10.146 1.00 62.19 84 THR A CA 1
ATOM 660 C C . THR A 1 84 ? -4.922 4.008 -9.203 1.00 62.19 84 THR A C 1
ATOM 662 O O . THR A 1 84 ? -3.896 4.452 -9.717 1.00 62.19 84 THR A O 1
ATOM 665 N N . PRO A 1 85 ? -5.157 4.209 -7.893 1.00 69.12 85 PRO A N 1
ATOM 666 C CA . PRO A 1 85 ? -4.055 4.611 -7.008 1.00 69.12 85 PRO A CA 1
ATOM 667 C C . PRO A 1 85 ? -3.413 3.426 -6.281 1.00 69.12 85 PRO A C 1
ATOM 669 O O . PRO A 1 85 ? -4.062 2.444 -5.933 1.00 69.12 85 PRO A O 1
ATOM 672 N N . VAL A 1 86 ? -2.112 3.530 -6.043 1.00 82.44 86 VAL A N 1
ATOM 673 C CA . VAL A 1 86 ? -1.356 2.62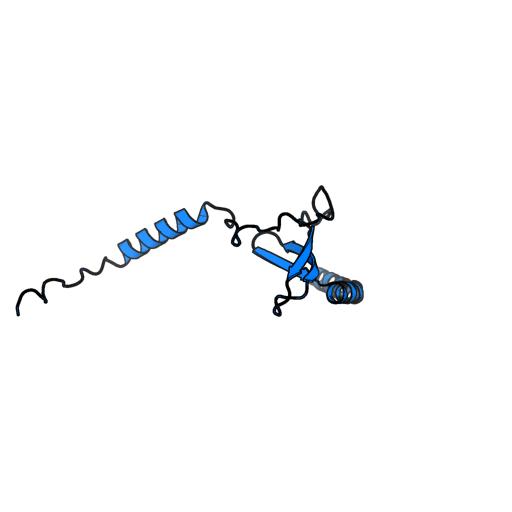6 -5.179 1.00 82.44 86 VAL A CA 1
ATOM 674 C C . VAL A 1 86 ? -0.755 3.482 -4.078 1.00 82.44 86 VAL A C 1
ATOM 676 O O . VAL A 1 86 ? -0.095 4.477 -4.375 1.00 82.44 86 VAL A O 1
ATOM 679 N N . LEU A 1 87 ? -0.971 3.108 -2.821 1.00 88.31 87 LEU A N 1
ATOM 680 C CA . LEU A 1 87 ? -0.263 3.721 -1.704 1.00 88.31 87 LEU A CA 1
ATOM 681 C C . LEU A 1 87 ? 1.028 2.953 -1.460 1.00 88.31 87 LEU A C 1
ATOM 683 O O . LEU A 1 87 ? 1.023 1.725 -1.384 1.00 88.31 87 LEU A O 1
ATOM 687 N N . MET A 1 88 ? 2.126 3.691 -1.357 1.00 90.25 88 MET A N 1
ATOM 688 C CA . MET A 1 88 ? 3.442 3.151 -1.059 1.00 90.25 88 MET A CA 1
ATOM 689 C C . MET A 1 88 ? 3.939 3.772 0.233 1.00 90.25 88 MET A C 1
ATOM 691 O O . MET A 1 88 ? 3.966 4.995 0.351 1.00 90.25 88 MET A O 1
ATOM 695 N N . PHE A 1 89 ? 4.356 2.930 1.167 1.00 92.88 89 PHE A N 1
ATOM 696 C CA . PHE A 1 89 ? 4.955 3.362 2.416 1.00 92.88 89 PHE A CA 1
ATOM 697 C C . PHE A 1 89 ? 6.313 2.700 2.558 1.00 92.88 89 PHE A C 1
ATOM 699 O O . PHE A 1 89 ? 6.406 1.471 2.564 1.00 92.88 89 PHE A O 1
ATOM 706 N N . ASN A 1 90 ? 7.365 3.497 2.720 1.00 92.56 90 ASN A N 1
ATOM 707 C CA . ASN A 1 90 ? 8.560 2.956 3.352 1.00 92.56 90 ASN A CA 1
ATOM 708 C C . ASN A 1 90 ? 8.271 2.682 4.840 1.00 92.56 90 ASN A C 1
ATOM 710 O O . ASN A 1 90 ? 7.224 3.062 5.375 1.00 92.56 90 ASN A O 1
ATOM 714 N N . ARG A 1 91 ? 9.202 2.014 5.521 1.00 90.94 91 ARG A N 1
ATOM 715 C CA . ARG A 1 91 ? 9.024 1.621 6.924 1.00 90.94 91 ARG A CA 1
ATOM 716 C C . ARG A 1 91 ? 8.616 2.791 7.830 1.00 90.94 91 ARG A C 1
ATOM 718 O O . ARG A 1 91 ? 7.608 2.697 8.523 1.00 90.94 91 ARG A O 1
ATOM 725 N N . HIS A 1 92 ? 9.359 3.893 7.788 1.00 93.12 92 HIS A N 1
ATOM 726 C CA . HIS A 1 92 ? 9.123 5.044 8.663 1.00 93.12 92 HIS A CA 1
ATOM 727 C C . HIS A 1 92 ? 7.796 5.747 8.368 1.00 93.12 92 HIS A C 1
ATOM 729 O O . HIS A 1 92 ? 7.087 6.156 9.284 1.00 93.12 92 HIS A O 1
ATOM 735 N N . GLN A 1 93 ? 7.426 5.856 7.091 1.00 93.19 93 GLN A N 1
ATOM 736 C CA . GLN A 1 93 ? 6.134 6.405 6.685 1.00 93.19 93 GLN A CA 1
ATOM 737 C C . GLN A 1 93 ? 4.980 5.530 7.171 1.00 93.19 93 GLN A C 1
ATOM 739 O O . GLN A 1 93 ? 3.961 6.060 7.604 1.00 93.19 93 GLN A O 1
ATOM 744 N N . PHE A 1 94 ? 5.135 4.205 7.128 1.00 93.12 94 PHE A N 1
ATOM 745 C CA . PHE A 1 94 ? 4.118 3.294 7.640 1.00 93.12 94 PHE A CA 1
ATOM 746 C C . PHE A 1 94 ? 3.985 3.394 9.163 1.00 93.12 94 PHE A C 1
ATOM 748 O O . PHE A 1 94 ? 2.877 3.530 9.669 1.00 93.12 94 PHE A O 1
ATOM 755 N N . GLU A 1 95 ? 5.101 3.404 9.894 1.00 93.88 95 GLU A N 1
ATOM 756 C CA . GLU A 1 95 ? 5.115 3.594 11.352 1.00 93.88 95 GLU A CA 1
ATOM 757 C C . GLU A 1 95 ? 4.463 4.933 11.751 1.00 93.88 95 GLU A C 1
ATOM 759 O O . GLU A 1 95 ? 3.630 4.980 12.657 1.00 93.88 95 GLU A O 1
ATOM 764 N N . SER A 1 96 ? 4.762 6.010 11.020 1.00 94.44 96 SER A N 1
ATOM 765 C CA . SER A 1 96 ? 4.124 7.317 11.209 1.00 94.44 96 SER A CA 1
ATOM 766 C C . SER A 1 96 ? 2.629 7.297 10.864 1.00 94.44 96 SER A C 1
ATOM 768 O O . SER A 1 96 ? 1.816 7.878 11.578 1.00 94.44 96 SER A O 1
ATOM 770 N N . PHE A 1 97 ? 2.218 6.591 9.810 1.00 92.56 97 PHE A N 1
ATOM 771 C CA . PHE A 1 97 ? 0.801 6.420 9.490 1.00 92.56 97 PHE A CA 1
ATOM 772 C C . PHE A 1 97 ? 0.048 5.709 10.625 1.00 92.56 97 PHE A C 1
ATOM 774 O O . PHE A 1 97 ? -1.038 6.145 11.014 1.00 92.56 97 PHE A O 1
ATOM 781 N N . LEU A 1 98 ? 0.642 4.660 11.205 1.00 92.94 98 LEU A N 1
ATOM 782 C CA . LEU A 1 98 ? 0.052 3.932 12.328 1.00 92.94 98 LEU A CA 1
ATOM 783 C C . LEU A 1 98 ? -0.150 4.822 13.560 1.00 92.94 98 LEU A C 1
ATOM 785 O O . LEU A 1 98 ? -1.182 4.698 14.220 1.00 92.94 98 LEU A O 1
ATOM 789 N N . SER A 1 99 ? 0.773 5.745 13.851 1.00 95.44 99 SER A N 1
ATOM 790 C CA . SER A 1 99 ? 0.617 6.663 14.988 1.00 95.44 99 SER A CA 1
ATOM 791 C C . SER A 1 99 ? -0.529 7.665 14.802 1.00 95.44 99 SER A C 1
ATOM 793 O O . SER A 1 99 ? -1.142 8.081 15.783 1.00 95.44 99 SER A O 1
ATOM 795 N N . HIS A 1 100 ? -0.887 7.996 13.557 1.00 94.31 100 HIS A N 1
ATOM 796 C CA . HIS A 1 100 ? -2.001 8.896 13.236 1.00 94.31 100 HIS A CA 1
ATOM 797 C C . HIS A 1 100 ? -3.356 8.182 13.092 1.00 94.31 100 HIS A C 1
ATOM 799 O O . HIS A 1 100 ? -4.397 8.846 13.075 1.00 94.31 100 HIS A O 1
ATOM 805 N N . LEU A 1 101 ? -3.391 6.843 13.028 1.00 92.31 101 LEU A N 1
ATOM 806 C CA . LEU A 1 101 ? -4.637 6.075 12.885 1.00 92.31 101 LEU A CA 1
ATOM 807 C C . LEU A 1 101 ? -5.717 6.407 13.929 1.00 92.31 101 LEU A C 1
ATOM 809 O O . LEU A 1 101 ? -6.882 6.502 13.532 1.00 92.31 101 LEU A O 1
ATOM 813 N N . PRO A 1 102 ? -5.408 6.589 15.229 1.00 94.38 102 PRO A N 1
ATOM 814 C CA . PRO A 1 102 ? -6.424 6.951 16.216 1.00 94.38 102 PRO A CA 1
ATOM 815 C C . PRO A 1 102 ? -7.115 8.274 15.877 1.00 94.38 102 PRO A C 1
ATOM 817 O O . PRO A 1 102 ? -8.340 8.360 15.912 1.00 94.38 102 PRO A O 1
ATOM 820 N N . TRP A 1 103 ? -6.343 9.282 15.472 1.00 93.62 103 TRP A N 1
ATOM 821 C CA . TRP A 1 103 ? -6.885 10.581 15.087 1.00 93.62 103 TRP A CA 1
ATOM 822 C C . TRP A 1 103 ? -7.754 10.482 13.827 1.00 93.62 103 TRP A C 1
ATOM 824 O O . TRP A 1 103 ? -8.869 11.004 13.815 1.00 93.62 103 TRP A O 1
ATOM 834 N N . ILE A 1 104 ? -7.305 9.738 12.808 1.00 91.38 104 ILE A N 1
ATOM 835 C CA . ILE A 1 104 ? -8.083 9.486 11.582 1.00 91.38 104 ILE A CA 1
ATOM 836 C C . ILE A 1 104 ? -9.436 8.840 11.921 1.00 91.38 104 ILE A C 1
ATOM 838 O O . ILE A 1 104 ? -10.470 9.258 11.398 1.00 91.38 104 ILE A O 1
ATOM 842 N N . LYS A 1 105 ? -9.456 7.853 12.829 1.00 91.25 105 LYS A N 1
ATOM 843 C CA . LYS A 1 105 ? -10.697 7.198 13.280 1.00 91.25 105 LYS A CA 1
ATOM 844 C C . LYS A 1 105 ? -11.667 8.184 13.930 1.00 91.25 105 LYS A C 1
ATOM 846 O O . LYS A 1 105 ? -12.866 8.124 13.649 1.00 91.25 105 LYS A O 1
ATOM 851 N N . THR A 1 106 ? -11.164 9.094 14.763 1.00 93.31 106 THR A N 1
ATOM 852 C CA . THR A 1 106 ? -11.981 10.142 15.389 1.00 93.31 106 THR A CA 1
ATOM 853 C C . THR A 1 106 ? -12.602 11.061 14.339 1.00 93.31 106 THR A C 1
ATOM 855 O O . THR A 1 106 ? -13.809 11.291 14.374 1.00 93.31 106 THR A O 1
ATOM 858 N N . GLN A 1 107 ? -11.814 11.532 13.367 1.00 92.50 107 GLN A N 1
ATOM 859 C CA . GLN A 1 107 ? -12.317 12.411 12.304 1.00 92.50 107 GLN A CA 1
ATOM 860 C C . GLN A 1 107 ? -13.378 11.728 11.435 1.00 92.50 107 GLN A C 1
ATOM 862 O O . GLN A 1 107 ? -14.428 12.311 11.177 1.00 92.50 107 GLN A O 1
ATOM 867 N N . LEU A 1 108 ? -13.156 10.467 11.048 1.00 89.44 108 LEU A N 1
ATOM 868 C CA . LEU A 1 108 ? -14.149 9.691 10.300 1.00 89.44 108 LEU A CA 1
ATOM 869 C C . LEU A 1 108 ? -15.456 9.551 11.082 1.00 89.44 108 LEU A C 1
ATOM 871 O O . LEU A 1 108 ? -16.526 9.811 10.542 1.00 89.44 108 LEU A O 1
ATOM 875 N N . SER A 1 109 ? -15.370 9.186 12.362 1.00 90.50 109 SER A N 1
ATOM 876 C CA . SER A 1 109 ? -16.550 9.011 13.219 1.00 90.50 109 SER A CA 1
ATOM 877 C C . SER A 1 109 ? -17.354 10.302 13.366 1.00 90.50 109 SER A C 1
ATOM 879 O O . SER A 1 109 ? -18.579 10.261 13.387 1.00 90.50 109 SER A O 1
ATOM 881 N N . ASN A 1 110 ? -16.679 11.451 13.445 1.00 85.75 110 ASN A N 1
ATOM 882 C CA . ASN A 1 110 ? -17.341 12.752 13.500 1.00 85.75 110 ASN A CA 1
ATOM 883 C C . ASN A 1 110 ? -18.055 13.081 12.187 1.00 85.75 110 ASN A C 1
ATOM 885 O O . ASN A 1 110 ? -19.182 13.561 12.222 1.00 85.75 110 ASN A O 1
ATOM 889 N N . GLN A 1 111 ? -17.443 12.767 11.043 1.00 81.44 111 GLN A N 1
ATOM 890 C CA . GLN A 1 111 ? -18.058 13.002 9.739 1.00 81.44 111 GLN A CA 1
ATOM 891 C C . GLN A 1 111 ? -19.299 12.127 9.512 1.00 81.44 111 GLN A C 1
ATOM 893 O O . GLN A 1 111 ? -20.288 12.609 8.973 1.00 81.44 111 GLN A O 1
ATOM 898 N N . TYR A 1 112 ? -19.285 10.869 9.964 1.00 67.56 112 TYR A N 1
ATOM 899 C CA . TYR A 1 112 ? -20.453 9.982 9.868 1.00 67.56 112 TYR A CA 1
ATOM 900 C C . TYR A 1 112 ? -21.631 10.412 10.749 1.00 67.56 112 TYR A C 1
ATOM 902 O O . TYR A 1 112 ? -22.754 10.038 10.452 1.00 67.56 112 TYR A O 1
ATOM 910 N N . LYS A 1 113 ? -21.405 11.191 11.815 1.00 63.81 113 LYS A N 1
ATOM 911 C CA . LYS A 1 113 ? -22.494 11.757 12.633 1.00 63.81 113 LYS A CA 1
ATOM 912 C C . LYS A 1 113 ? -23.200 12.941 11.961 1.00 63.81 113 LYS A C 1
ATOM 914 O O . LYS A 1 113 ? -24.230 13.379 12.462 1.00 63.81 113 LYS A O 1
ATOM 919 N N . LEU A 1 114 ? -22.616 13.494 10.896 1.00 57.31 114 LEU A N 1
ATOM 920 C CA . LEU A 1 114 ? -23.119 14.663 10.165 1.00 57.31 114 LEU A CA 1
ATOM 921 C C . LEU A 1 114 ? -23.882 14.288 8.880 1.00 57.31 114 LEU A C 1
ATOM 923 O O . LEU A 1 114 ? -24.291 15.184 8.143 1.00 57.31 114 LEU A O 1
ATOM 927 N N . ILE A 1 115 ? -24.035 12.990 8.604 1.00 48.66 115 ILE A N 1
ATOM 928 C CA . ILE A 1 115 ? -24.805 12.413 7.492 1.00 48.66 115 ILE A CA 1
ATOM 929 C C . ILE A 1 115 ? -26.012 11.698 8.095 1.00 48.66 115 ILE A C 1
ATOM 931 O O . ILE A 1 115 ? -27.113 11.841 7.524 1.00 48.66 115 ILE A O 1
#

Foldseek 3Di:
DPPPPVPPDPDDDVVVVVVVVVVVVVVVPPDLPDPPDDQPPPPPWAWPDPAAPPPQRWTKTWDQDQDPVRPHTFIWIWIDDPRDDIDIDTPVRVVVVVVCVVVVVVVVVVVVVVD

pLDDT: mean 73.96, std 16.94, range [37.94, 95.44]